Protein AF-A0A6P2DNE6-F1 (afdb_monomer)

Sequence (157 aa):
MGRHRKPIEKHVLDGTYRADRHGTKPDDSGAVALPTKPADLKGPASQCWDRVVAVLAGIVRDRDAEQLAELCRWWARIQRVGEVLDKAKPGTLEYGRLMNAASTAAATFDRLAKRFGLTPADRAQLHVEATGPAKAKVATRPKTALDKAGPPKKGKK

pLDDT: mean 83.44, std 15.27, range [43.91, 98.31]

Nearest PDB structures (foldseek):
  6vlz-assembly1_AL  TM=5.368E-01  e=2.254E+00  Homo sapiens
  6jqa-assembly1_A  TM=5.623E-01  e=3.658E+00  Onion yellows phytoplasma OY-W
  6nf8-assembly1_O  TM=4.396E-01  e=3.860E+00  Bos taurus

Secondary structure (DSSP, 8-state):
-PPPPPPHHHHHHTT---HHHH-PPP-S-S--PPPPPPTT--HHHHHHHHHHHHHTTTT--GGGHHHHHHHHHHHHHHHHHHHHHTTSPTTSHHHHHHHHHHHHHHHHHHHHHHHTT-SHHHHHHTTTT--SPPPP---PPPPPHHHHS-S------

Foldseek 3Di:
DDDDDDAQVVCVVVVNHDCVVRNDDDDLDDLADQADADPPQDDQLVVQLVVLSVVCPSPDHNVCRVLSSVLSVLRVQLVVLVVVLVVDDPPDPVNVVSVVSNVVSVVVSVVSCLVSCVDVVSCVVVVVPPPDDDDPDDPDPPDDPVNVVPDDPPDDD

Radius of gyration: 25.36 Å; Cα contacts (8 Å, |Δi|>4): 103; chains: 1; bounding box: 51×74×56 Å

Organism: NCBI:txid1210884

Structure (mmCIF, N/CA/C/O backbone):
data_AF-A0A6P2DNE6-F1
#
_entry.id   AF-A0A6P2DNE6-F1
#
loop_
_atom_site.group_PDB
_atom_site.id
_atom_site.type_symbol
_atom_site.label_atom_id
_atom_site.label_alt_id
_atom_site.label_comp_id
_atom_site.label_asym_id
_atom_site.label_entity_id
_atom_site.label_seq_id
_atom_site.pdbx_PDB_ins_code
_atom_site.Cartn_x
_atom_site.Cartn_y
_atom_site.Cartn_z
_atom_site.occupancy
_atom_site.B_iso_or_equiv
_atom_site.auth_seq_id
_atom_site.auth_comp_id
_atom_site.auth_asym_id
_atom_site.auth_atom_id
_atom_site.pdbx_PDB_model_num
ATOM 1 N N . MET A 1 1 ? 33.823 6.195 0.660 1.00 49.38 1 MET A N 1
ATOM 2 C CA . MET A 1 1 ? 32.476 6.042 0.063 1.00 49.38 1 MET A CA 1
ATOM 3 C C . MET A 1 1 ? 32.619 6.011 -1.453 1.00 49.38 1 MET A C 1
ATOM 5 O O . MET A 1 1 ? 32.947 7.032 -2.042 1.00 49.38 1 MET A O 1
ATOM 9 N N . GLY A 1 2 ? 32.499 4.834 -2.072 1.00 63.16 2 GLY A N 1
ATOM 10 C CA . GLY A 1 2 ? 32.660 4.674 -3.521 1.00 63.16 2 GLY A CA 1
ATOM 11 C C . GLY A 1 2 ? 31.465 5.240 -4.289 1.00 63.16 2 GLY A C 1
ATOM 12 O O . GLY A 1 2 ? 30.324 5.111 -3.852 1.00 63.16 2 GLY A O 1
ATOM 13 N N . ARG A 1 3 ? 31.717 5.884 -5.431 1.00 67.81 3 ARG A N 1
ATOM 14 C CA . ARG A 1 3 ? 30.658 6.393 -6.311 1.00 67.81 3 ARG A CA 1
ATOM 15 C C . ARG A 1 3 ? 29.820 5.221 -6.832 1.00 67.81 3 ARG A C 1
ATOM 17 O O . ARG A 1 3 ? 30.379 4.262 -7.360 1.00 67.81 3 ARG A O 1
ATOM 24 N N . HIS A 1 4 ? 28.497 5.322 -6.715 1.00 66.50 4 HIS A N 1
ATOM 25 C CA . HIS A 1 4 ? 27.567 4.344 -7.280 1.00 66.50 4 HIS A CA 1
ATOM 26 C C . HIS A 1 4 ? 27.849 4.149 -8.777 1.00 66.50 4 HIS A C 1
ATOM 28 O O . HIS A 1 4 ? 28.033 5.124 -9.517 1.00 66.50 4 HIS A O 1
ATOM 34 N N . ARG A 1 5 ? 27.919 2.886 -9.214 1.00 75.31 5 ARG A N 1
ATOM 35 C CA . ARG A 1 5 ? 28.105 2.538 -10.628 1.00 75.31 5 ARG A CA 1
ATOM 36 C C . ARG A 1 5 ? 26.952 3.116 -11.453 1.00 75.31 5 ARG A C 1
ATOM 38 O O . ARG A 1 5 ? 25.810 3.133 -10.999 1.00 75.31 5 ARG A O 1
ATOM 45 N N . LYS A 1 6 ? 27.253 3.605 -12.660 1.00 77.06 6 LYS A N 1
ATOM 46 C CA . LYS A 1 6 ? 26.212 4.031 -13.603 1.00 77.06 6 LYS A CA 1
ATOM 47 C C . LYS A 1 6 ? 25.412 2.791 -14.059 1.00 77.06 6 LYS A C 1
ATOM 49 O O . LYS A 1 6 ? 26.028 1.749 -14.279 1.00 77.06 6 LYS A O 1
ATOM 54 N N . PRO A 1 7 ? 24.083 2.892 -14.228 1.00 80.12 7 PRO A N 1
ATOM 55 C CA . PRO A 1 7 ? 23.272 1.806 -14.781 1.00 80.12 7 PRO A CA 1
ATOM 56 C C . PRO A 1 7 ? 23.688 1.428 -16.211 1.00 80.12 7 PRO A C 1
ATOM 58 O O . PRO A 1 7 ? 24.179 2.277 -16.961 1.00 80.12 7 PRO A O 1
ATOM 61 N N . ILE A 1 8 ? 23.442 0.174 -16.607 1.00 80.38 8 ILE A N 1
ATOM 62 C CA . ILE A 1 8 ? 23.750 -0.354 -17.950 1.00 80.38 8 ILE A CA 1
ATOM 63 C C . ILE A 1 8 ? 23.062 0.478 -19.043 1.00 80.38 8 ILE A C 1
ATOM 65 O O . ILE A 1 8 ? 23.710 0.877 -20.008 1.00 80.38 8 ILE A O 1
ATOM 69 N N . GLU A 1 9 ? 21.788 0.822 -18.855 1.00 74.88 9 GLU A N 1
ATOM 70 C CA . GLU A 1 9 ? 20.992 1.653 -19.774 1.00 74.88 9 GLU A CA 1
ATOM 71 C C . GLU A 1 9 ? 21.648 3.006 -20.061 1.00 74.88 9 GLU A C 1
ATOM 73 O O . GLU A 1 9 ? 21.688 3.464 -21.201 1.00 74.88 9 GLU A O 1
ATOM 78 N N . LYS A 1 10 ? 22.247 3.624 -19.038 1.00 79.75 10 LYS A N 1
ATOM 79 C CA . LYS A 1 10 ? 22.971 4.885 -19.200 1.00 79.75 10 LYS A CA 1
ATOM 80 C C . LYS A 1 10 ? 24.226 4.707 -20.044 1.00 79.75 10 LYS A C 1
ATOM 82 O O . LYS A 1 10 ? 24.534 5.566 -20.858 1.00 79.75 10 LYS A O 1
ATOM 87 N N . HIS A 1 11 ? 24.941 3.597 -19.883 1.00 82.62 11 HIS A N 1
ATOM 88 C CA . HIS A 1 11 ? 26.073 3.288 -20.751 1.00 82.62 11 HIS A CA 1
ATOM 89 C C . HIS A 1 11 ? 25.645 3.049 -22.202 1.00 82.62 11 HIS A C 1
ATOM 91 O O . HIS A 1 11 ? 26.383 3.438 -23.106 1.00 82.62 11 HIS A O 1
ATOM 97 N N . VAL A 1 12 ? 24.468 2.452 -22.426 1.00 79.44 12 VAL A N 1
ATOM 98 C CA . VAL A 1 12 ? 23.895 2.260 -23.769 1.00 79.44 12 VAL A CA 1
ATOM 99 C C . VAL A 1 12 ? 23.557 3.611 -24.401 1.00 79.44 12 VAL A C 1
ATOM 101 O O . VAL A 1 12 ? 24.016 3.885 -25.506 1.00 79.44 12 VAL A O 1
ATOM 104 N N . LEU A 1 13 ? 22.844 4.484 -23.681 1.00 73.25 13 LEU A N 1
ATOM 105 C CA . LEU A 1 13 ? 22.510 5.840 -24.139 1.00 73.25 13 LEU A CA 1
ATOM 106 C C . LEU A 1 13 ? 23.751 6.703 -24.401 1.00 73.25 13 LEU A C 1
ATOM 108 O O . LEU A 1 13 ? 23.813 7.407 -25.405 1.00 73.25 13 LEU A O 1
ATOM 112 N N . ASP A 1 14 ? 24.750 6.628 -23.518 1.00 82.12 14 ASP A N 1
ATOM 113 C CA . ASP A 1 14 ? 26.016 7.358 -23.648 1.00 82.12 14 ASP A CA 1
ATOM 114 C C . ASP A 1 14 ? 26.913 6.770 -24.770 1.00 82.12 14 ASP A C 1
ATOM 116 O O . ASP A 1 14 ? 28.003 7.288 -25.008 1.00 82.12 14 ASP A O 1
ATOM 120 N N . GLY A 1 15 ? 26.522 5.663 -25.424 1.00 81.94 15 GLY A N 1
ATOM 121 C CA . GLY A 1 15 ? 27.332 4.966 -26.437 1.00 81.94 15 GLY A CA 1
ATOM 122 C C . GLY A 1 15 ? 28.616 4.332 -25.884 1.00 81.94 15 GLY A C 1
ATOM 123 O O . GLY A 1 15 ? 29.509 3.950 -26.634 1.00 81.94 15 GLY A O 1
ATOM 124 N N . THR A 1 16 ? 28.729 4.226 -24.557 1.00 87.62 16 THR A N 1
ATOM 125 C CA 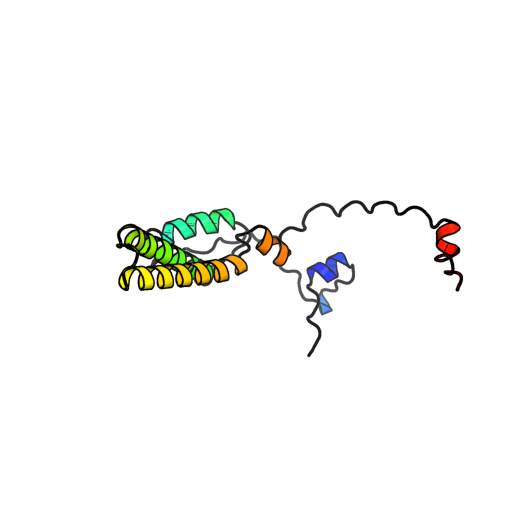. THR A 1 16 ? 29.904 3.682 -23.853 1.00 87.62 16 THR A CA 1
ATOM 126 C C . THR A 1 16 ? 29.709 2.238 -23.402 1.00 87.62 16 THR A C 1
ATOM 128 O O . THR A 1 16 ? 30.575 1.688 -22.721 1.00 87.62 16 THR A O 1
ATOM 131 N N . TYR A 1 17 ? 28.576 1.617 -23.736 1.00 85.50 17 TYR A N 1
ATOM 132 C CA . TYR A 1 17 ? 28.271 0.248 -23.346 1.00 85.50 17 TYR A CA 1
ATOM 133 C C . TYR A 1 17 ? 29.252 -0.748 -23.959 1.00 85.50 17 TYR A C 1
ATOM 135 O O . TYR A 1 17 ? 29.494 -0.751 -25.163 1.00 85.50 17 TYR A O 1
ATOM 143 N N . ARG A 1 18 ? 29.799 -1.615 -23.105 1.00 83.25 18 ARG A N 1
ATOM 144 C CA . ARG A 1 18 ? 30.612 -2.759 -23.503 1.00 83.25 18 ARG A CA 1
ATOM 145 C C . ARG A 1 18 ? 30.186 -3.961 -22.666 1.00 83.25 18 ARG A C 1
ATOM 147 O O . ARG A 1 18 ? 30.224 -3.884 -21.438 1.00 83.25 18 ARG A O 1
ATOM 154 N N . ALA A 1 19 ? 29.737 -5.030 -23.321 1.00 79.94 19 ALA A N 1
ATOM 155 C CA . ALA A 1 19 ? 29.130 -6.187 -22.657 1.00 79.94 19 ALA A CA 1
ATOM 156 C C . ALA A 1 19 ? 30.103 -6.911 -21.705 1.00 79.94 19 ALA A C 1
ATOM 158 O O . ALA A 1 19 ? 29.703 -7.356 -20.634 1.00 79.94 19 ALA A O 1
ATOM 159 N N . ASP A 1 20 ? 31.392 -6.943 -22.045 1.00 78.44 20 ASP A N 1
ATOM 160 C CA . ASP A 1 20 ? 32.479 -7.490 -21.221 1.00 78.44 20 ASP A CA 1
ATOM 161 C C . ASP A 1 20 ? 32.689 -6.716 -19.908 1.00 78.44 20 ASP A C 1
ATOM 163 O O . ASP A 1 20 ? 33.051 -7.300 -18.890 1.00 78.44 20 ASP A O 1
ATOM 167 N N . ARG A 1 21 ? 32.449 -5.396 -19.907 1.00 80.31 21 ARG A N 1
ATOM 168 C CA . ARG A 1 21 ? 32.669 -4.527 -18.736 1.00 80.31 21 ARG A CA 1
ATOM 169 C C . ARG A 1 21 ? 31.414 -4.270 -17.922 1.00 80.31 21 ARG A C 1
ATOM 171 O O . ARG A 1 21 ? 31.506 -4.010 -16.723 1.00 80.31 21 ARG A O 1
ATOM 178 N N . HIS A 1 22 ? 30.261 -4.243 -18.580 1.00 81.56 22 HIS A N 1
ATOM 179 C CA . HIS A 1 22 ? 29.000 -3.805 -17.983 1.00 81.56 22 HIS A CA 1
ATOM 180 C C . HIS A 1 22 ? 28.010 -4.958 -17.766 1.00 81.56 22 HIS A C 1
ATOM 182 O O . HIS A 1 22 ? 26.985 -4.739 -17.128 1.00 81.56 22 HIS A O 1
ATOM 188 N N . GLY A 1 23 ? 28.340 -6.173 -18.219 1.00 75.75 23 GLY A N 1
ATOM 189 C CA . GLY A 1 23 ? 27.470 -7.344 -18.150 1.00 75.75 23 GLY A CA 1
ATOM 190 C C . GLY A 1 23 ? 26.435 -7.370 -19.274 1.00 75.75 23 GLY A C 1
ATOM 191 O O . GLY A 1 23 ? 26.327 -6.435 -20.067 1.00 75.75 23 GLY A O 1
ATOM 192 N N . THR A 1 24 ? 25.675 -8.461 -19.346 1.00 68.62 24 THR A N 1
ATOM 193 C CA . THR A 1 24 ? 24.595 -8.639 -20.322 1.00 68.62 24 THR A CA 1
ATOM 194 C C . THR A 1 24 ? 23.462 -7.655 -20.035 1.00 68.62 24 THR A C 1
ATOM 196 O O . THR A 1 24 ? 23.063 -7.485 -18.880 1.00 68.62 24 THR A O 1
ATOM 199 N N . LYS A 1 25 ? 22.924 -7.013 -21.081 1.00 63.03 25 LYS A N 1
ATOM 200 C CA . LYS A 1 25 ? 21.708 -6.201 -20.962 1.00 63.03 25 LYS A CA 1
ATOM 201 C C . LYS A 1 25 ? 20.606 -7.086 -20.352 1.00 63.03 25 LYS A C 1
ATOM 203 O O . LYS A 1 25 ? 20.458 -8.218 -20.816 1.00 63.03 25 LYS A O 1
ATOM 208 N N . PRO A 1 26 ? 19.870 -6.626 -19.323 1.00 59.25 26 PRO A N 1
ATOM 209 C CA . PRO A 1 26 ? 18.681 -7.335 -18.877 1.00 59.25 26 PRO A CA 1
ATOM 210 C C . PRO A 1 26 ? 17.790 -7.556 -20.097 1.00 59.25 26 PRO A C 1
ATOM 212 O O . PRO A 1 26 ? 17.530 -6.613 -20.842 1.00 59.25 26 PRO A O 1
ATOM 215 N N . ASP A 1 27 ? 17.430 -8.809 -20.347 1.00 51.53 27 ASP A N 1
ATOM 216 C CA . ASP A 1 27 ? 16.636 -9.184 -21.507 1.00 51.53 27 ASP A CA 1
ATOM 217 C C . ASP A 1 27 ? 15.281 -8.459 -21.440 1.00 51.53 27 ASP A C 1
ATOM 219 O O . ASP A 1 27 ? 14.503 -8.669 -20.507 1.00 51.53 27 ASP A O 1
ATOM 223 N N . ASP A 1 28 ? 15.045 -7.554 -22.391 1.00 53.69 28 ASP A N 1
ATOM 224 C CA . ASP A 1 28 ? 13.807 -6.770 -22.519 1.00 53.69 28 ASP A CA 1
ATOM 225 C C . ASP A 1 28 ? 12.690 -7.583 -23.209 1.00 53.69 28 ASP A C 1
ATOM 227 O O . ASP A 1 28 ? 11.601 -7.058 -23.425 1.00 53.69 28 ASP A O 1
ATOM 231 N N . SER A 1 29 ? 12.942 -8.840 -23.605 1.00 47.28 29 SER A N 1
ATOM 232 C CA . SER A 1 29 ? 12.122 -9.513 -24.627 1.00 47.28 29 SER A CA 1
ATOM 233 C C . SER A 1 29 ? 11.475 -10.850 -24.246 1.00 47.28 29 SER A C 1
ATOM 235 O O . SER A 1 29 ? 10.731 -11.415 -25.046 1.00 47.28 29 SER A O 1
ATOM 237 N N . GLY A 1 30 ? 11.662 -11.350 -23.024 1.00 53.72 30 GLY A N 1
ATOM 238 C CA . GLY A 1 30 ? 10.925 -12.528 -22.558 1.00 53.72 30 GLY A CA 1
ATOM 239 C C . GLY A 1 30 ? 9.514 -12.152 -22.113 1.00 53.72 30 GLY A C 1
ATOM 240 O O . GLY A 1 30 ? 9.368 -11.223 -21.324 1.00 53.72 30 GLY A O 1
ATOM 241 N N . ALA A 1 31 ? 8.484 -12.875 -22.567 1.00 58.31 31 ALA A N 1
ATOM 242 C CA . ALA A 1 31 ? 7.142 -12.789 -21.989 1.00 58.31 31 ALA A CA 1
ATOM 243 C C . ALA A 1 31 ? 7.250 -12.970 -20.465 1.00 58.31 31 ALA A C 1
ATOM 245 O O . ALA A 1 31 ? 7.507 -14.066 -19.967 1.00 58.31 31 ALA A O 1
ATOM 246 N N . VAL A 1 32 ? 7.156 -11.862 -19.731 1.00 69.62 32 VAL A N 1
ATOM 247 C CA . VAL A 1 32 ? 7.374 -11.852 -18.289 1.00 69.62 32 VAL A CA 1
ATOM 248 C C . VAL A 1 32 ? 6.182 -12.541 -17.647 1.00 69.62 32 VAL A C 1
ATOM 250 O O . VAL A 1 32 ? 5.064 -12.030 -17.699 1.00 69.62 32 VAL A O 1
ATOM 253 N N . ALA A 1 33 ? 6.418 -13.712 -17.055 1.00 82.56 33 ALA A N 1
ATOM 254 C CA . ALA A 1 33 ? 5.401 -14.394 -16.272 1.00 82.56 33 ALA A CA 1
ATOM 255 C C . ALA A 1 33 ? 4.942 -13.473 -15.131 1.00 82.56 33 ALA A C 1
ATOM 257 O O . ALA A 1 33 ? 5.759 -12.988 -14.339 1.00 82.56 33 ALA A O 1
ATOM 258 N N . LEU A 1 34 ? 3.633 -13.221 -15.079 1.00 89.75 34 LEU A N 1
ATOM 259 C CA . LEU A 1 34 ? 3.020 -12.483 -13.982 1.00 89.75 34 LEU A CA 1
ATOM 260 C C . LEU A 1 34 ? 3.238 -13.241 -12.665 1.00 89.75 34 LEU A C 1
ATOM 262 O O . LEU A 1 34 ? 3.262 -14.473 -12.673 1.00 89.75 34 LEU A O 1
ATOM 266 N N . PRO A 1 35 ? 3.381 -12.525 -11.537 1.00 94.06 35 PRO A N 1
ATOM 267 C CA . PRO A 1 35 ? 3.578 -13.161 -10.246 1.00 94.06 35 PRO A CA 1
ATOM 268 C C . PRO A 1 35 ? 2.398 -14.053 -9.868 1.00 94.06 35 PRO A C 1
ATOM 270 O O . PRO A 1 35 ? 1.231 -13.672 -10.017 1.00 94.06 35 PRO A O 1
ATOM 273 N N . THR A 1 36 ? 2.712 -15.225 -9.320 1.00 95.88 36 THR A N 1
ATOM 274 C CA . THR A 1 36 ? 1.699 -16.154 -8.817 1.00 95.88 36 THR A CA 1
ATOM 275 C C . THR A 1 36 ? 1.103 -15.613 -7.525 1.00 95.88 36 THR A C 1
ATOM 277 O O . THR A 1 36 ? 1.825 -15.267 -6.593 1.00 95.88 36 THR A O 1
ATOM 280 N N . LYS A 1 37 ? -0.228 -15.544 -7.450 1.00 97.44 37 LYS A N 1
ATOM 281 C CA . LYS A 1 37 ? -0.937 -15.088 -6.251 1.00 97.44 37 LYS A CA 1
ATOM 282 C C . LYS A 1 37 ? -0.818 -16.119 -5.122 1.00 97.44 37 LYS A C 1
ATOM 284 O O . LYS A 1 37 ? -1.253 -17.255 -5.318 1.00 97.44 37 LYS A O 1
ATOM 289 N N . PRO A 1 38 ? -0.322 -15.741 -3.932 1.00 96.94 38 PRO A N 1
ATOM 290 C CA . PRO A 1 38 ? -0.322 -16.646 -2.788 1.00 96.94 38 PRO A CA 1
ATOM 291 C C . PRO A 1 38 ? -1.734 -17.092 -2.377 1.00 96.94 38 PRO A C 1
ATOM 293 O O . PRO A 1 38 ? -2.677 -16.299 -2.350 1.00 96.94 38 PRO A O 1
ATOM 296 N N . ALA A 1 39 ? -1.881 -18.370 -2.022 1.00 96.44 39 ALA A N 1
ATOM 297 C CA . ALA A 1 39 ? -3.176 -18.982 -1.699 1.00 96.44 39 ALA A CA 1
ATOM 298 C C . ALA A 1 39 ? -3.802 -18.475 -0.380 1.00 96.44 39 ALA A C 1
ATOM 300 O O . ALA A 1 39 ? -5.007 -18.617 -0.153 1.00 96.44 39 ALA A O 1
ATOM 301 N N . ASP A 1 40 ? -2.996 -17.888 0.506 1.00 95.75 40 ASP A N 1
ATOM 302 C CA . ASP A 1 40 ? -3.428 -17.308 1.779 1.00 95.75 40 ASP A CA 1
ATOM 303 C C . ASP A 1 40 ? -4.043 -15.904 1.621 1.00 95.75 40 ASP A C 1
ATOM 305 O O . ASP A 1 40 ? -4.752 -15.437 2.518 1.00 95.75 40 ASP A O 1
ATOM 309 N N . LEU A 1 41 ? -3.836 -15.235 0.479 1.00 96.25 41 LEU A N 1
ATOM 310 C CA . LEU A 1 41 ? -4.446 -13.939 0.187 1.00 96.25 41 LEU A CA 1
ATOM 311 C C . LEU A 1 41 ? -5.947 -14.075 -0.075 1.00 96.25 41 LEU A C 1
ATOM 313 O O . LEU A 1 41 ? -6.396 -14.567 -1.109 1.00 96.25 41 LEU A O 1
ATOM 317 N N . LYS A 1 42 ? -6.743 -13.547 0.857 1.00 95.69 42 LYS A N 1
ATOM 318 C CA . LYS A 1 42 ? -8.211 -13.574 0.813 1.00 95.69 42 LYS A CA 1
ATOM 319 C C . LYS A 1 42 ? -8.810 -12.181 1.018 1.00 95.69 42 LYS A C 1
ATOM 321 O O . LYS A 1 42 ? -8.128 -11.244 1.438 1.00 95.69 42 LYS A O 1
ATOM 326 N N . GLY A 1 43 ? -10.099 -12.045 0.703 1.00 96.69 43 GLY A N 1
ATOM 327 C CA . GLY A 1 43 ? -10.878 -10.832 0.968 1.00 96.69 43 GLY A CA 1
ATOM 328 C C . GLY A 1 43 ? -10.274 -9.565 0.337 1.00 96.69 43 GLY A C 1
ATOM 329 O O . GLY A 1 43 ? -9.856 -9.609 -0.823 1.00 96.69 43 GLY A O 1
ATOM 330 N N . PRO A 1 44 ? -10.180 -8.442 1.076 1.00 97.12 44 PRO A N 1
ATOM 331 C CA . PRO A 1 44 ? -9.660 -7.182 0.539 1.00 97.12 44 PRO A CA 1
ATOM 332 C C . PRO A 1 44 ? -8.216 -7.259 0.025 1.00 97.12 44 PRO A C 1
ATOM 334 O O . PRO A 1 44 ? -7.865 -6.557 -0.921 1.00 97.12 44 PRO A O 1
ATOM 337 N N . ALA A 1 45 ? -7.377 -8.119 0.613 1.00 97.75 4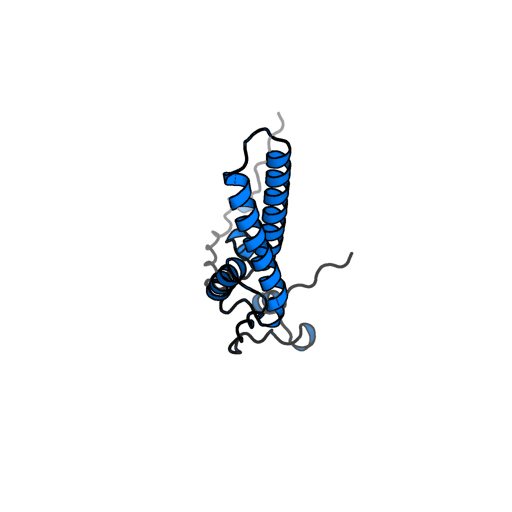5 ALA A N 1
ATOM 338 C CA . ALA A 1 45 ? -5.993 -8.288 0.168 1.00 97.75 45 ALA A CA 1
ATOM 339 C C . ALA A 1 45 ? -5.953 -8.953 -1.216 1.00 97.75 45 ALA A C 1
ATOM 341 O O . ALA A 1 45 ? -5.221 -8.523 -2.102 1.00 97.75 45 ALA A O 1
ATOM 342 N N . SER A 1 46 ? -6.801 -9.964 -1.418 1.00 98.12 46 SER A N 1
ATOM 343 C CA . SER A 1 46 ? -6.956 -10.660 -2.696 1.00 98.12 46 SER A CA 1
ATOM 344 C C . SER A 1 46 ? -7.399 -9.706 -3.811 1.00 98.12 46 SER A C 1
ATOM 346 O O . SER A 1 46 ? -6.805 -9.705 -4.883 1.00 98.12 46 SER A O 1
ATOM 348 N N . GLN A 1 47 ? -8.373 -8.836 -3.538 1.00 97.88 47 GLN A N 1
ATOM 349 C CA . GLN A 1 47 ? -8.837 -7.835 -4.507 1.00 97.88 47 GLN A CA 1
ATOM 350 C C . GLN A 1 47 ? -7.767 -6.778 -4.817 1.00 97.88 47 GLN A C 1
ATOM 352 O O . GLN A 1 47 ? -7.660 -6.317 -5.952 1.00 97.88 47 GLN A O 1
ATOM 357 N N . CYS A 1 48 ? -6.978 -6.381 -3.813 1.00 97.62 48 CYS A N 1
ATOM 358 C CA . CYS A 1 48 ? -5.855 -5.464 -3.998 1.00 97.62 48 CYS A CA 1
ATOM 359 C C . CYS A 1 48 ? -4.806 -6.063 -4.937 1.00 97.62 48 CYS A C 1
ATOM 361 O O . CYS A 1 48 ? -4.383 -5.386 -5.870 1.00 97.62 48 CYS A O 1
ATOM 363 N N . TRP A 1 49 ? -4.467 -7.340 -4.743 1.00 97.88 49 TRP A N 1
ATOM 364 C CA . TRP A 1 49 ? -3.531 -8.059 -5.604 1.00 97.88 49 TRP A CA 1
ATOM 365 C C . TRP A 1 49 ? -3.963 -8.016 -7.066 1.00 97.88 49 TRP A C 1
ATOM 367 O O . TRP A 1 49 ? -3.186 -7.592 -7.916 1.00 97.88 49 TRP A O 1
ATOM 377 N N . ASP A 1 50 ? -5.214 -8.386 -7.348 1.00 97.00 50 ASP A N 1
ATOM 378 C CA . ASP A 1 50 ? -5.714 -8.461 -8.725 1.00 97.00 50 ASP A CA 1
ATOM 379 C C . ASP A 1 50 ? -5.644 -7.094 -9.418 1.00 97.00 50 ASP A C 1
ATOM 381 O O . ASP A 1 50 ? -5.217 -6.994 -10.567 1.00 97.00 50 ASP A O 1
ATOM 385 N N . ARG A 1 51 ? -5.982 -6.019 -8.695 1.00 95.94 51 ARG A N 1
ATOM 386 C CA . ARG A 1 51 ? -5.893 -4.645 -9.210 1.00 95.94 51 ARG A CA 1
ATOM 387 C C . ARG A 1 51 ? -4.448 -4.207 -9.437 1.00 95.94 51 ARG A C 1
ATOM 389 O O . ARG A 1 51 ? -4.138 -3.660 -10.490 1.00 95.94 51 ARG A O 1
ATOM 396 N N . VAL A 1 52 ? -3.570 -4.421 -8.457 1.00 94.88 52 VAL A N 1
ATOM 397 C CA . VAL A 1 52 ? -2.176 -3.958 -8.515 1.00 94.88 52 VAL A CA 1
ATOM 398 C C . VAL A 1 52 ? -1.395 -4.710 -9.588 1.00 94.88 52 VAL A C 1
ATOM 400 O O . VAL A 1 52 ? -0.693 -4.077 -10.370 1.00 94.88 52 VAL A O 1
ATOM 403 N N . VAL A 1 53 ? -1.546 -6.033 -9.676 1.00 94.31 53 VAL A N 1
ATOM 404 C CA . VAL A 1 53 ? -0.870 -6.841 -10.702 1.00 94.31 53 VAL A CA 1
ATOM 405 C C . VAL A 1 53 ? -1.376 -6.494 -12.099 1.00 94.31 53 VAL A C 1
ATOM 407 O O . VAL A 1 53 ? -0.565 -6.411 -13.015 1.00 94.31 53 VAL A O 1
ATOM 410 N N . ALA A 1 54 ? -2.674 -6.215 -12.270 1.00 92.06 54 ALA A N 1
ATOM 411 C CA . ALA A 1 54 ? -3.203 -5.755 -13.554 1.00 92.06 54 ALA A CA 1
ATOM 412 C C . ALA A 1 54 ? -2.605 -4.402 -13.981 1.00 92.06 54 ALA A C 1
ATOM 414 O O . ALA A 1 54 ? -2.232 -4.235 -15.139 1.00 92.06 54 ALA A O 1
ATOM 415 N N . VAL A 1 55 ? -2.473 -3.447 -13.053 1.00 90.38 55 VAL A N 1
ATOM 416 C CA . VAL A 1 55 ? -1.876 -2.125 -13.331 1.00 90.38 55 VAL A CA 1
ATOM 417 C C . VAL A 1 55 ? -0.375 -2.221 -13.609 1.00 90.38 55 VAL A C 1
ATOM 419 O O . VAL A 1 55 ? 0.145 -1.483 -14.440 1.00 90.38 55 VAL A O 1
ATOM 422 N N . LEU A 1 56 ? 0.325 -3.120 -12.919 1.00 89.50 56 LEU A N 1
ATOM 423 C CA . LEU A 1 56 ? 1.770 -3.310 -13.046 1.00 89.50 56 LEU A CA 1
ATOM 424 C C . LEU A 1 56 ? 2.149 -4.430 -14.024 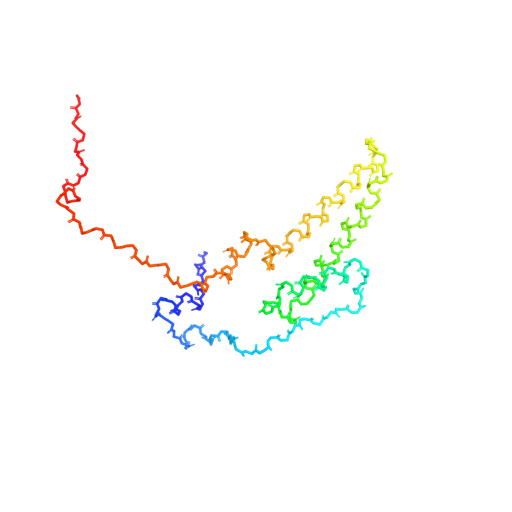1.00 89.50 56 LEU A C 1
ATOM 426 O O . LEU A 1 56 ? 3.288 -4.909 -14.001 1.00 89.50 56 LEU A O 1
ATOM 430 N N . ALA A 1 57 ? 1.216 -4.860 -14.875 1.00 86.62 57 ALA A N 1
ATOM 431 C CA . ALA A 1 57 ? 1.463 -5.900 -15.859 1.00 86.62 57 ALA A CA 1
ATOM 432 C C . ALA A 1 57 ? 2.660 -5.518 -16.749 1.00 86.62 57 ALA A C 1
ATOM 434 O O . ALA A 1 57 ? 2.733 -4.415 -17.286 1.00 86.62 57 ALA A O 1
ATOM 435 N N . GLY A 1 58 ? 3.631 -6.427 -16.864 1.00 82.69 58 GLY A N 1
ATOM 436 C CA . GLY A 1 58 ? 4.881 -6.198 -17.600 1.00 82.69 58 GLY A CA 1
ATOM 437 C C . GLY A 1 58 ? 6.002 -5.520 -16.799 1.00 82.69 58 GLY A C 1
ATOM 438 O O . GLY A 1 58 ? 7.144 -5.531 -17.250 1.00 82.69 58 GLY A O 1
ATOM 439 N N . ILE A 1 59 ? 5.720 -4.989 -15.604 1.00 84.75 59 ILE A N 1
ATOM 440 C CA . ILE A 1 59 ? 6.737 -4.426 -14.698 1.00 84.75 59 ILE A CA 1
ATOM 441 C C . ILE A 1 59 ? 7.132 -5.456 -13.637 1.00 84.75 59 ILE A C 1
ATOM 443 O O . ILE A 1 59 ? 8.319 -5.712 -13.420 1.00 84.75 59 ILE A O 1
ATOM 447 N N . VAL A 1 60 ? 6.138 -6.045 -12.970 1.00 89.56 60 VAL A N 1
ATOM 448 C CA . VAL A 1 60 ? 6.361 -6.990 -11.867 1.00 89.56 60 VAL A CA 1
ATOM 449 C C . VAL A 1 60 ? 6.613 -8.406 -12.372 1.00 89.56 60 VAL A C 1
ATOM 451 O O . VAL A 1 60 ? 6.073 -8.825 -13.395 1.00 89.56 60 VAL A O 1
ATOM 454 N N . ARG A 1 61 ? 7.436 -9.151 -11.632 1.00 89.44 61 ARG A N 1
ATOM 455 C CA . ARG A 1 61 ? 7.808 -10.542 -11.927 1.00 89.44 61 ARG A CA 1
ATOM 456 C C . ARG A 1 61 ? 7.502 -11.430 -10.728 1.00 89.44 61 ARG A C 1
ATOM 458 O O . ARG A 1 61 ? 7.288 -10.939 -9.624 1.00 89.44 61 ARG A O 1
ATOM 465 N N . ASP A 1 62 ? 7.580 -12.744 -10.911 1.00 90.31 62 ASP A N 1
ATOM 466 C CA . ASP A 1 62 ? 7.329 -13.710 -9.832 1.00 90.31 62 ASP A CA 1
ATOM 467 C C . ASP A 1 62 ? 8.222 -13.511 -8.591 1.00 90.31 62 ASP A C 1
ATOM 469 O O . ASP A 1 62 ? 7.751 -13.607 -7.463 1.00 90.31 62 ASP A O 1
ATOM 473 N N . ARG A 1 63 ? 9.475 -13.064 -8.766 1.00 89.25 63 ARG A N 1
ATOM 474 C CA . ARG A 1 63 ? 10.363 -12.705 -7.637 1.00 89.25 63 ARG A CA 1
ATOM 475 C C . ARG A 1 63 ? 9.815 -11.591 -6.733 1.00 89.25 63 ARG A C 1
ATOM 477 O O . ARG A 1 63 ? 10.267 -11.447 -5.601 1.00 89.25 63 ARG A O 1
ATOM 484 N N . ASP A 1 64 ? 8.898 -10.775 -7.247 1.00 93.06 64 ASP A N 1
ATOM 485 C CA . ASP A 1 64 ? 8.302 -9.649 -6.533 1.00 93.06 64 ASP A CA 1
ATOM 486 C C . ASP A 1 64 ? 7.026 -10.066 -5.770 1.00 93.06 64 ASP A C 1
ATOM 488 O O . ASP A 1 64 ? 6.470 -9.263 -5.014 1.00 93.06 64 ASP A O 1
ATOM 492 N N . ALA A 1 65 ? 6.570 -11.318 -5.937 1.00 94.62 65 ALA A N 1
ATOM 493 C CA . ALA A 1 65 ? 5.294 -11.821 -5.433 1.00 94.62 65 ALA A CA 1
ATOM 494 C C . ALA A 1 65 ? 5.131 -11.637 -3.919 1.00 94.62 65 ALA A C 1
ATOM 496 O O . ALA A 1 65 ? 4.143 -11.060 -3.476 1.00 94.62 65 ALA A O 1
ATOM 497 N N . GLU A 1 66 ? 6.114 -12.037 -3.112 1.00 96.19 66 GLU A N 1
ATOM 498 C CA . GLU A 1 66 ? 6.030 -11.912 -1.647 1.00 96.19 66 GLU A CA 1
ATOM 499 C C . GLU A 1 66 ? 5.926 -10.453 -1.185 1.00 96.19 66 GLU A C 1
ATOM 501 O O . GLU A 1 66 ? 5.182 -10.109 -0.261 1.00 96.19 66 GLU A O 1
ATOM 506 N N . GLN A 1 67 ? 6.638 -9.553 -1.863 1.00 96.50 67 GLN A N 1
ATOM 507 C CA . GLN A 1 67 ? 6.630 -8.141 -1.507 1.00 96.50 67 GLN A CA 1
ATOM 508 C C . GLN A 1 67 ? 5.311 -7.463 -1.916 1.00 96.50 67 GLN A C 1
ATOM 510 O O . GLN A 1 67 ? 4.810 -6.622 -1.160 1.00 96.50 67 GLN A O 1
ATOM 515 N N . LEU A 1 68 ? 4.732 -7.854 -3.059 1.00 96.94 68 LEU A N 1
ATOM 516 C CA . LEU A 1 68 ? 3.381 -7.465 -3.483 1.00 96.94 68 LEU A CA 1
ATOM 517 C C . LEU A 1 68 ? 2.311 -8.029 -2.545 1.00 96.94 68 LEU A C 1
ATOM 519 O O . LEU A 1 68 ? 1.344 -7.340 -2.217 1.00 96.94 68 LEU A O 1
ATOM 523 N N . ALA A 1 69 ? 2.495 -9.257 -2.065 1.00 97.94 69 ALA A N 1
ATOM 524 C CA . ALA A 1 69 ? 1.570 -9.903 -1.148 1.00 97.94 69 ALA A CA 1
ATOM 525 C C . ALA A 1 69 ? 1.503 -9.126 0.163 1.00 97.94 69 ALA A C 1
ATOM 527 O O . ALA A 1 69 ? 0.414 -8.808 0.645 1.00 97.94 69 ALA A O 1
ATOM 528 N N . GLU A 1 70 ? 2.660 -8.736 0.701 1.00 98.19 70 GLU A N 1
ATOM 529 C CA . GLU A 1 70 ? 2.712 -7.948 1.927 1.00 98.19 70 GLU A CA 1
ATOM 530 C C . GLU A 1 70 ? 2.066 -6.568 1.757 1.00 98.19 70 GLU A C 1
ATOM 532 O O . GLU A 1 70 ? 1.294 -6.149 2.621 1.00 98.19 70 GLU A O 1
ATOM 537 N N . LEU A 1 71 ? 2.291 -5.892 0.622 1.00 98.12 71 LEU A N 1
ATOM 538 C CA . LEU A 1 71 ? 1.587 -4.650 0.281 1.00 98.12 71 LEU A CA 1
ATOM 539 C C . LEU A 1 71 ? 0.060 -4.842 0.351 1.00 98.12 71 LEU A C 1
ATOM 541 O O . LEU A 1 71 ? -0.643 -4.073 1.011 1.00 98.12 71 LEU A O 1
ATOM 545 N N . CYS A 1 72 ? -0.451 -5.912 -0.259 1.00 98.31 72 CYS A N 1
ATOM 546 C CA . CYS A 1 72 ? -1.877 -6.235 -0.275 1.00 98.31 72 CYS A CA 1
ATOM 547 C C . CYS A 1 72 ? -2.425 -6.600 1.119 1.00 98.31 72 CYS A C 1
ATOM 549 O O . CYS A 1 72 ? -3.559 -6.253 1.461 1.00 98.31 72 CYS A O 1
ATOM 551 N N . ARG A 1 73 ? -1.629 -7.261 1.969 1.00 98.25 73 ARG A N 1
ATOM 552 C CA . ARG A 1 73 ? -1.999 -7.534 3.370 1.00 98.25 73 ARG A CA 1
ATOM 553 C C . ARG A 1 73 ? -2.115 -6.240 4.178 1.00 98.25 73 ARG A C 1
ATOM 555 O O . ARG A 1 73 ? -3.041 -6.111 4.982 1.00 98.25 73 ARG A O 1
ATOM 562 N N . TRP A 1 74 ? -1.230 -5.266 3.956 1.00 98.12 74 TRP A N 1
ATOM 563 C CA . TRP A 1 74 ? -1.339 -3.940 4.577 1.00 98.12 74 TRP A CA 1
ATOM 564 C C . TRP A 1 74 ? -2.565 -3.170 4.103 1.00 98.12 74 TRP A C 1
ATOM 566 O O . TRP A 1 74 ? -3.255 -2.594 4.942 1.00 98.12 74 TRP A O 1
ATOM 576 N N . TRP A 1 75 ? -2.918 -3.256 2.820 1.00 97.88 75 TRP A N 1
ATOM 577 C CA . TRP A 1 75 ? -4.186 -2.717 2.326 1.00 97.88 75 TRP A CA 1
ATOM 578 C C . TRP A 1 75 ? -5.390 -3.279 3.095 1.00 97.88 75 TRP A C 1
ATOM 5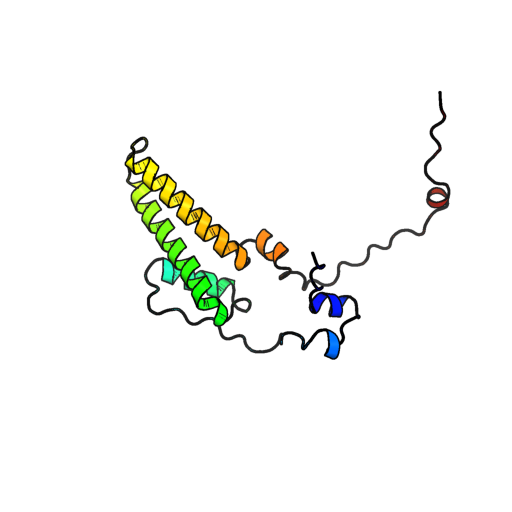80 O O . TRP A 1 75 ? -6.218 -2.532 3.610 1.00 97.88 75 TRP A O 1
ATOM 590 N N . ALA A 1 76 ? -5.454 -4.600 3.280 1.00 97.88 76 ALA A N 1
ATOM 591 C CA . ALA A 1 76 ? -6.533 -5.213 4.055 1.00 97.88 76 ALA A CA 1
ATOM 592 C C . ALA A 1 76 ? -6.527 -4.828 5.544 1.00 97.88 76 ALA A C 1
ATOM 594 O O . ALA A 1 76 ? -7.577 -4.846 6.187 1.00 97.88 76 ALA A O 1
ATOM 595 N N . ARG A 1 77 ? -5.367 -4.502 6.130 1.00 97.75 77 ARG A N 1
ATOM 596 C CA . ARG A 1 77 ? -5.295 -3.950 7.495 1.00 97.75 77 ARG A CA 1
ATOM 597 C C . ARG A 1 77 ? -5.887 -2.541 7.545 1.00 97.75 77 ARG A C 1
ATOM 599 O O . ARG A 1 77 ? -6.670 -2.285 8.450 1.00 97.75 77 ARG A O 1
ATOM 606 N N . ILE A 1 78 ? -5.578 -1.683 6.570 1.00 97.62 78 ILE A N 1
ATOM 607 C CA . ILE A 1 78 ? -6.147 -0.328 6.469 1.00 97.62 78 ILE A CA 1
ATOM 608 C C . ILE A 1 78 ? -7.672 -0.397 6.398 1.00 97.62 78 ILE A C 1
ATOM 610 O O . ILE A 1 78 ? -8.331 0.232 7.217 1.00 97.62 78 ILE A O 1
ATOM 614 N N . GLN A 1 79 ? -8.221 -1.223 5.500 1.00 97.50 79 GLN A N 1
ATOM 615 C CA . GLN A 1 79 ? -9.674 -1.371 5.353 1.00 97.50 79 GLN A CA 1
ATOM 616 C C . GLN A 1 79 ? -10.336 -1.821 6.663 1.00 97.50 79 GLN A C 1
ATOM 618 O O . GLN A 1 79 ? -11.281 -1.191 7.123 1.00 97.50 79 GLN A O 1
ATOM 623 N N . ARG A 1 80 ? -9.791 -2.858 7.319 1.00 96.75 80 ARG A N 1
ATOM 624 C CA . ARG A 1 80 ? -10.336 -3.363 8.591 1.00 96.75 80 ARG A CA 1
ATOM 625 C C . ARG A 1 80 ? -10.283 -2.331 9.714 1.00 96.75 80 ARG A C 1
ATOM 627 O O . ARG A 1 80 ? -11.236 -2.218 10.473 1.00 96.75 80 ARG A O 1
ATOM 634 N N . VAL A 1 81 ? -9.170 -1.608 9.852 1.00 97.25 81 VAL A N 1
ATOM 635 C CA . VAL A 1 81 ? -9.055 -0.574 10.890 1.00 97.25 81 VAL A CA 1
ATOM 636 C C . VAL A 1 81 ? -9.985 0.597 10.577 1.00 97.25 81 VAL A C 1
ATOM 638 O O . VAL A 1 81 ? -10.627 1.087 11.496 1.00 97.25 81 VAL A O 1
ATOM 641 N N . GLY A 1 82 ? -10.108 0.995 9.307 1.00 96.62 82 GLY A N 1
ATOM 642 C CA . GLY A 1 82 ? -11.039 2.034 8.861 1.00 96.62 82 GLY A CA 1
ATOM 643 C C . GLY A 1 82 ? -12.487 1.703 9.214 1.00 96.62 82 GLY A C 1
ATOM 644 O O . GLY A 1 82 ? -13.143 2.489 9.881 1.00 96.62 82 GLY A O 1
ATOM 645 N N . GLU A 1 83 ? -12.947 0.489 8.901 1.00 97.06 83 GLU A N 1
ATOM 646 C CA . GLU A 1 83 ? -14.312 0.046 9.222 1.00 97.06 83 GLU A CA 1
ATOM 647 C C . GLU A 1 83 ? -14.643 0.089 10.724 1.00 97.06 83 GLU A C 1
ATOM 649 O O . GLU A 1 83 ? -15.793 0.325 11.103 1.00 97.06 83 GLU A O 1
ATOM 654 N N . VAL A 1 84 ? -13.660 -0.187 11.588 1.00 97.31 84 VAL A N 1
ATOM 655 C CA . VAL A 1 84 ? -13.826 -0.113 13.050 1.00 97.31 84 VAL A CA 1
ATOM 656 C C . VAL A 1 84 ? -13.750 1.336 13.526 1.00 97.31 84 VAL A C 1
ATOM 658 O O . VAL A 1 84 ? -14.546 1.749 14.366 1.00 97.31 84 VAL A O 1
ATOM 661 N N . LEU A 1 85 ? -12.822 2.116 12.972 1.00 96.62 85 LEU A N 1
ATOM 662 C CA . LEU A 1 85 ? -12.628 3.526 13.285 1.00 96.62 85 LEU A CA 1
ATOM 663 C C . LEU A 1 85 ? -13.867 4.365 12.942 1.00 96.62 85 LEU A C 1
ATOM 665 O O . LEU A 1 85 ? -14.274 5.180 13.764 1.00 96.62 85 LEU A O 1
ATOM 669 N N . ASP A 1 86 ? -14.506 4.112 11.798 1.00 96.25 86 ASP A N 1
ATOM 670 C CA . ASP A 1 86 ? -15.722 4.810 11.355 1.00 96.25 86 ASP A CA 1
ATOM 671 C C . ASP A 1 86 ? -16.903 4.615 12.321 1.00 96.25 86 ASP A C 1
ATOM 673 O O . ASP A 1 86 ? -17.810 5.444 12.395 1.00 96.25 86 ASP A O 1
ATOM 677 N N . LYS A 1 87 ? -16.894 3.516 13.083 1.00 96.56 87 LYS A N 1
ATOM 678 C CA . LYS A 1 87 ? -17.913 3.190 14.093 1.00 96.56 87 LYS A CA 1
ATOM 679 C C . LYS A 1 87 ? -17.515 3.639 15.500 1.00 96.56 87 LYS A C 1
ATOM 681 O O . LYS A 1 87 ? -18.348 3.608 16.406 1.00 96.56 87 LYS A O 1
ATOM 686 N N . ALA A 1 88 ? -16.256 4.016 15.713 1.00 96.31 88 ALA A N 1
ATOM 687 C CA . ALA A 1 88 ? -15.738 4.380 17.022 1.00 96.31 88 ALA A CA 1
ATOM 688 C C . ALA A 1 88 ? -16.124 5.818 17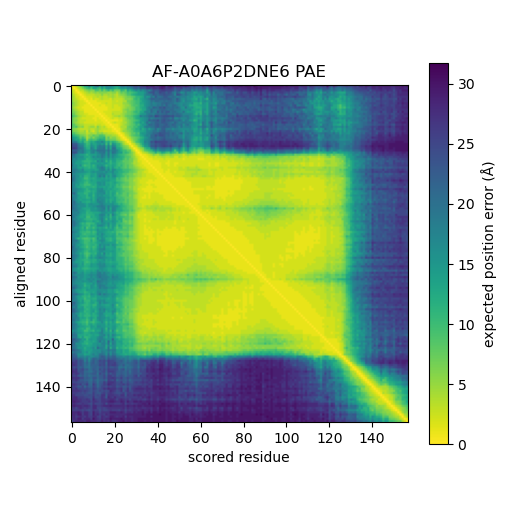.396 1.00 96.31 88 ALA A C 1
ATOM 690 O O . ALA A 1 88 ? -16.152 6.720 16.562 1.00 96.31 88 ALA A O 1
ATOM 691 N N . LYS A 1 89 ? -16.379 6.062 18.687 1.00 96.81 89 LYS A N 1
ATOM 692 C CA . LYS A 1 89 ? -16.723 7.400 19.184 1.00 96.81 89 LYS A CA 1
ATOM 693 C C . LYS A 1 89 ? -15.483 8.310 19.197 1.00 96.81 89 LYS A C 1
ATOM 695 O O . LYS A 1 89 ? -14.534 8.002 19.932 1.00 96.81 89 LYS A O 1
ATOM 700 N N . PRO A 1 90 ? -15.495 9.455 18.486 1.00 96.50 90 PRO A N 1
ATOM 701 C CA . PRO A 1 90 ? -14.395 10.414 18.522 1.00 96.50 90 PRO A CA 1
ATOM 702 C C . PRO A 1 90 ? -14.099 10.923 19.938 1.00 96.50 90 PRO A C 1
ATOM 704 O O . PRO A 1 90 ? -14.993 11.036 20.779 1.00 96.50 90 PRO A O 1
ATOM 707 N N . GLY A 1 91 ? -12.828 11.230 20.204 1.00 95.19 91 GLY A N 1
ATOM 708 C CA . GLY A 1 91 ? -12.369 11.752 21.499 1.00 95.19 91 GLY A CA 1
ATOM 709 C C . GLY A 1 91 ? -12.163 10.694 22.590 1.00 95.19 91 GLY A C 1
ATOM 710 O O . GLY A 1 91 ? -11.775 11.034 23.703 1.00 95.19 91 GLY A O 1
ATOM 711 N N . THR A 1 92 ? -12.385 9.412 22.289 1.00 97.06 92 THR A N 1
ATOM 712 C CA . THR A 1 92 ? -12.072 8.306 23.205 1.00 97.06 92 THR A CA 1
ATOM 713 C C . THR A 1 92 ? -10.624 7.828 23.047 1.00 97.06 92 THR A C 1
ATOM 715 O O . THR A 1 92 ? -10.007 7.983 21.990 1.00 97.06 92 THR A O 1
ATOM 718 N N . LEU A 1 93 ? -10.072 7.195 24.090 1.00 96.69 93 LEU A N 1
ATOM 719 C CA . LEU A 1 93 ? -8.743 6.571 24.025 1.00 96.69 93 LEU A CA 1
ATOM 720 C C . LEU A 1 93 ? -8.679 5.479 22.945 1.00 96.69 93 LEU A C 1
ATOM 722 O O . LEU A 1 93 ? -7.670 5.343 22.257 1.00 96.69 93 LEU A O 1
ATOM 726 N N . GLU A 1 94 ? -9.758 4.712 22.790 1.00 95.31 94 GLU A N 1
ATOM 727 C CA . GLU A 1 94 ? -9.887 3.690 21.751 1.00 95.31 94 GLU A CA 1
ATOM 728 C C . GLU A 1 94 ? -9.814 4.301 20.350 1.00 95.31 94 GLU A C 1
ATOM 730 O O . GLU A 1 94 ? -9.009 3.850 19.536 1.00 95.31 94 GLU A O 1
ATOM 735 N N . TYR A 1 95 ? -10.555 5.384 20.100 1.00 97.00 95 TYR A N 1
ATOM 736 C CA . TYR A 1 95 ? -10.480 6.121 18.839 1.00 97.00 95 TYR A CA 1
ATOM 737 C C . TYR A 1 95 ? -9.051 6.595 18.546 1.00 97.00 95 TYR A C 1
ATOM 739 O O . TYR A 1 95 ? -8.544 6.394 17.445 1.00 97.00 95 TYR A O 1
ATOM 747 N N . GLY A 1 96 ? -8.351 7.147 19.545 1.00 97.44 96 GLY A N 1
ATOM 748 C CA . GLY A 1 96 ? -6.946 7.542 19.398 1.00 97.44 96 GLY A CA 1
ATOM 749 C C . GLY A 1 96 ? -6.023 6.371 19.029 1.00 97.44 96 GLY A C 1
ATOM 750 O O . GLY A 1 96 ? -5.151 6.506 18.170 1.00 97.44 96 GLY A O 1
ATOM 751 N N . ARG A 1 97 ? -6.235 5.191 19.625 1.00 97.31 97 ARG A N 1
ATOM 752 C CA . ARG A 1 97 ? -5.478 3.971 19.290 1.00 97.31 97 ARG A CA 1
ATOM 753 C C . ARG A 1 97 ? -5.764 3.491 17.868 1.00 97.31 97 ARG A C 1
ATOM 755 O O . ARG A 1 97 ? -4.823 3.146 17.155 1.00 97.31 97 ARG A O 1
ATOM 762 N N . LEU A 1 98 ? -7.028 3.502 17.446 1.00 97.31 98 LEU A N 1
ATOM 763 C CA . LEU A 1 98 ? -7.435 3.125 16.090 1.00 97.31 98 LEU A CA 1
ATOM 764 C C . LEU A 1 98 ? -6.869 4.092 15.043 1.00 97.31 98 LEU A C 1
ATOM 766 O O . LEU A 1 98 ? -6.319 3.637 14.043 1.00 97.31 98 LEU A O 1
ATOM 770 N N . MET A 1 99 ? -6.894 5.402 15.307 1.00 97.38 99 MET A N 1
ATOM 771 C CA . MET A 1 99 ? -6.256 6.416 14.456 1.00 97.38 99 MET A CA 1
ATOM 772 C C . MET A 1 99 ? -4.757 6.150 14.272 1.00 97.38 99 MET A C 1
ATOM 774 O O . MET A 1 99 ? -4.249 6.172 13.150 1.00 97.38 99 MET A O 1
ATOM 778 N N . ASN A 1 100 ? -4.042 5.843 15.357 1.00 97.69 100 ASN A N 1
ATOM 779 C CA . ASN A 1 100 ? -2.612 5.529 15.296 1.00 97.69 100 ASN A CA 1
ATOM 780 C C . ASN A 1 100 ? -2.332 4.231 14.521 1.00 97.69 100 ASN A C 1
ATOM 782 O O . ASN A 1 100 ? -1.374 4.163 13.743 1.00 97.69 100 ASN A O 1
ATOM 786 N N . ALA A 1 101 ? -3.172 3.208 14.700 1.00 96.75 101 ALA A N 1
ATOM 787 C CA . ALA A 1 101 ? -3.075 1.958 13.955 1.00 96.75 101 ALA A CA 1
ATOM 788 C C . ALA A 1 101 ? -3.329 2.174 12.452 1.00 96.75 101 ALA A C 1
ATOM 790 O O . ALA A 1 101 ? -2.554 1.685 11.628 1.00 96.75 101 ALA A O 1
ATOM 791 N N . ALA A 1 102 ? -4.355 2.955 12.096 1.00 96.88 102 ALA A N 1
ATOM 792 C CA . ALA A 1 102 ? -4.668 3.317 10.715 1.00 96.88 102 ALA A CA 1
ATOM 793 C C . ALA A 1 102 ? -3.508 4.083 10.067 1.00 96.88 102 ALA A C 1
ATOM 795 O O . ALA A 1 102 ? -3.053 3.714 8.985 1.00 96.88 102 ALA A O 1
ATOM 796 N N . SER A 1 103 ? -2.974 5.088 10.767 1.00 97.50 103 SER A N 1
ATOM 797 C CA . SER A 1 103 ? -1.833 5.889 10.309 1.00 97.50 103 SER A CA 1
ATOM 798 C C . SER A 1 103 ? -0.590 5.027 10.058 1.00 97.50 103 SER A C 1
ATOM 800 O O . SER A 1 103 ? 0.041 5.120 9.006 1.00 97.50 103 SER A O 1
ATOM 802 N N . THR A 1 104 ? -0.279 4.101 10.971 1.00 97.81 104 THR A N 1
ATOM 803 C CA . THR A 1 104 ? 0.869 3.188 10.833 1.00 97.81 104 THR A CA 1
ATOM 804 C C . THR A 1 104 ? 0.694 2.219 9.661 1.00 97.81 104 THR A C 1
ATOM 806 O O . THR A 1 104 ? 1.640 1.969 8.904 1.00 97.81 104 THR A O 1
ATOM 809 N N . ALA A 1 105 ? -0.515 1.677 9.489 1.00 96.81 105 ALA A N 1
ATOM 810 C CA . ALA A 1 105 ? -0.835 0.790 8.379 1.00 96.81 105 ALA A CA 1
ATOM 811 C C . ALA A 1 105 ? -0.734 1.520 7.031 1.00 96.81 105 ALA A C 1
ATOM 813 O O . ALA A 1 105 ? -0.104 1.002 6.107 1.00 96.81 105 ALA A O 1
ATOM 814 N N . ALA A 1 106 ? -1.268 2.741 6.949 1.00 97.19 106 ALA A N 1
ATOM 815 C CA . ALA A 1 106 ? -1.187 3.599 5.771 1.00 97.19 106 ALA A CA 1
ATOM 816 C C . ALA A 1 106 ? 0.262 3.976 5.429 1.00 97.19 106 ALA A C 1
ATOM 818 O O . ALA A 1 106 ? 0.681 3.811 4.287 1.00 97.19 106 ALA A O 1
ATOM 819 N N . ALA A 1 107 ? 1.061 4.390 6.417 1.00 97.44 107 ALA A N 1
ATOM 820 C CA . ALA A 1 107 ? 2.471 4.718 6.213 1.00 97.44 107 ALA A CA 1
ATOM 821 C C . ALA A 1 107 ? 3.288 3.505 5.734 1.00 97.44 107 ALA A C 1
ATOM 823 O O . ALA A 1 107 ? 4.168 3.626 4.879 1.00 97.44 107 ALA A O 1
ATOM 824 N N . THR A 1 108 ? 2.993 2.315 6.264 1.00 97.88 108 THR A N 1
ATOM 825 C CA . THR A 1 108 ? 3.667 1.083 5.837 1.00 97.88 108 THR A CA 1
ATOM 826 C C . THR A 1 108 ? 3.277 0.690 4.419 1.00 97.88 108 THR A C 1
ATOM 828 O O . THR A 1 108 ? 4.156 0.340 3.630 1.00 97.88 108 THR A O 1
ATOM 831 N N . PHE A 1 109 ? 1.990 0.791 4.082 1.00 97.50 109 PHE A N 1
ATOM 832 C CA . PHE A 1 109 ? 1.500 0.578 2.725 1.00 97.50 109 PHE A CA 1
ATOM 833 C C . PHE A 1 109 ? 2.163 1.540 1.737 1.00 97.50 109 PHE A C 1
ATOM 835 O O . PHE A 1 109 ? 2.742 1.081 0.760 1.00 97.50 109 PHE A O 1
ATOM 842 N N . ASP A 1 110 ? 2.166 2.845 2.022 1.00 95.69 110 ASP A N 1
ATOM 843 C CA . ASP A 1 110 ? 2.780 3.870 1.170 1.00 95.69 110 ASP A CA 1
ATOM 844 C C . ASP A 1 110 ? 4.275 3.598 0.935 1.00 95.69 110 ASP A C 1
ATOM 846 O O . ASP A 1 110 ? 4.759 3.587 -0.196 1.00 95.69 110 ASP A O 1
ATOM 850 N N . ARG A 1 111 ? 5.017 3.253 1.993 1.00 95.44 111 ARG A N 1
ATOM 851 C CA . ARG A 1 111 ? 6.437 2.888 1.884 1.00 95.44 111 ARG A CA 1
ATOM 852 C C . ARG A 1 111 ? 6.675 1.685 0.967 1.00 95.44 111 ARG A C 1
ATOM 854 O O . ARG A 1 111 ? 7.687 1.653 0.267 1.00 95.44 111 ARG A O 1
ATOM 861 N N . LEU A 1 112 ? 5.798 0.682 0.998 1.00 95.81 112 LEU A N 1
ATOM 862 C CA . LEU A 1 112 ? 5.886 -0.472 0.103 1.00 95.81 112 LEU A CA 1
ATOM 863 C C . LEU A 1 112 ? 5.449 -0.106 -1.321 1.00 95.81 112 LEU A C 1
ATOM 865 O O . LEU A 1 112 ? 6.136 -0.476 -2.269 1.00 95.81 112 LEU A O 1
ATOM 869 N N . ALA A 1 113 ? 4.374 0.668 -1.469 1.00 94.44 113 ALA A N 1
ATOM 870 C CA . ALA A 1 113 ? 3.827 1.132 -2.742 1.00 94.44 113 ALA A CA 1
ATOM 871 C C . ALA A 1 113 ? 4.862 1.902 -3.573 1.00 94.44 113 ALA A C 1
ATOM 873 O O . ALA A 1 113 ? 4.993 1.673 -4.778 1.00 94.44 113 ALA A O 1
ATOM 874 N N . LYS A 1 114 ? 5.665 2.742 -2.912 1.00 93.12 114 LYS A N 1
ATOM 875 C CA . LYS A 1 114 ? 6.763 3.503 -3.527 1.00 93.12 114 LYS A CA 1
ATOM 876 C C . LYS A 1 114 ? 7.782 2.627 -4.248 1.00 93.12 114 LYS A C 1
ATOM 878 O O . LYS A 1 114 ? 8.280 3.002 -5.303 1.00 93.12 114 LYS A O 1
ATOM 883 N N . ARG A 1 115 ? 8.063 1.428 -3.724 1.00 90.81 115 ARG A N 1
ATOM 884 C CA . ARG A 1 115 ? 9.017 0.487 -4.341 1.00 90.81 115 ARG A CA 1
ATOM 885 C C . ARG A 1 115 ? 8.540 -0.032 -5.697 1.00 90.81 115 ARG A C 1
ATOM 887 O O . ARG A 1 115 ? 9.366 -0.443 -6.501 1.00 90.81 115 ARG A O 1
ATOM 894 N N . PHE A 1 116 ? 7.231 -0.001 -5.935 1.00 91.25 116 PHE A N 1
ATOM 895 C CA . PHE A 1 116 ? 6.598 -0.496 -7.154 1.00 91.25 116 PHE A CA 1
ATOM 896 C C . PHE A 1 116 ? 6.183 0.610 -8.126 1.00 91.25 116 PHE A C 1
ATOM 898 O O . PHE A 1 116 ? 5.639 0.308 -9.183 1.00 91.25 116 PHE A O 1
ATOM 905 N N . GLY A 1 117 ? 6.406 1.887 -7.798 1.00 91.00 117 GLY A N 1
ATOM 906 C CA . GLY A 1 117 ? 6.019 2.971 -8.701 1.00 91.00 117 GLY A CA 1
ATOM 907 C C . GLY A 1 117 ? 4.502 3.155 -8.807 1.00 91.00 117 GLY A C 1
ATOM 908 O O . GLY A 1 117 ? 3.984 3.442 -9.887 1.00 91.00 117 GLY A O 1
ATOM 909 N N . LEU A 1 118 ? 3.752 2.955 -7.718 1.00 89.12 118 LEU A N 1
ATOM 910 C CA . LEU A 1 118 ? 2.291 3.076 -7.782 1.00 89.12 118 LEU A CA 1
ATOM 911 C C . LEU A 1 118 ? 1.816 4.514 -8.048 1.00 89.12 118 LEU A C 1
ATOM 913 O O . LEU A 1 118 ? 0.755 4.698 -8.646 1.00 89.12 118 LEU A O 1
ATOM 917 N N . THR A 1 119 ? 2.610 5.531 -7.698 1.00 86.81 119 THR A N 1
ATOM 918 C CA . THR A 1 119 ? 2.321 6.931 -8.049 1.00 86.81 119 THR A CA 1
ATOM 919 C C . THR A 1 119 ? 3.189 7.423 -9.216 1.00 86.81 119 THR A C 1
ATOM 921 O O . THR A 1 119 ? 4.297 6.919 -9.413 1.00 86.81 119 THR A O 1
ATOM 924 N N . PRO A 1 120 ? 2.745 8.442 -9.982 1.00 78.94 120 PRO A N 1
ATOM 925 C CA . PRO A 1 120 ? 3.574 9.051 -11.027 1.00 78.94 120 PRO A CA 1
ATOM 926 C C . PRO A 1 120 ? 4.926 9.567 -10.509 1.00 78.94 120 PRO A C 1
ATOM 928 O O . PRO A 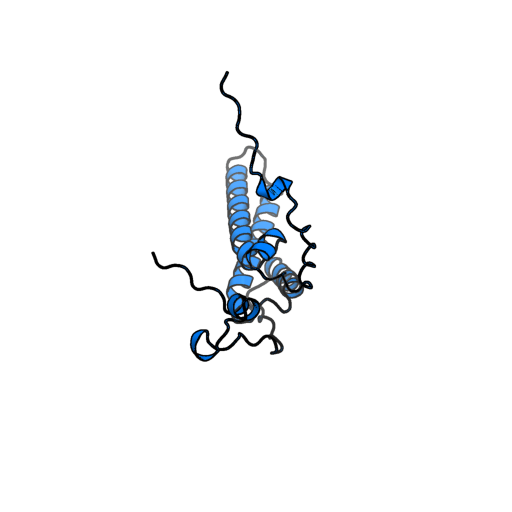1 120 ? 5.943 9.433 -11.186 1.00 78.94 120 PRO A O 1
ATOM 931 N N . ALA A 1 121 ? 4.955 10.120 -9.292 1.00 81.44 121 ALA A N 1
ATOM 932 C CA . ALA A 1 121 ? 6.187 10.597 -8.670 1.00 81.44 121 ALA A CA 1
ATOM 933 C C . ALA A 1 121 ? 7.171 9.446 -8.404 1.00 81.44 121 ALA A C 1
ATOM 935 O O . ALA A 1 121 ? 8.363 9.578 -8.683 1.00 81.44 121 ALA A O 1
ATOM 936 N N . ASP A 1 122 ? 6.671 8.302 -7.938 1.00 85.06 122 ASP A N 1
ATOM 937 C CA . ASP A 1 122 ? 7.497 7.121 -7.685 1.00 85.06 122 ASP A CA 1
ATOM 938 C C . ASP A 1 122 ? 8.019 6.513 -8.994 1.00 85.06 122 ASP A C 1
ATOM 940 O O . ASP A 1 122 ? 9.191 6.152 -9.084 1.00 85.06 122 ASP A O 1
ATOM 944 N N . ARG A 1 123 ? 7.199 6.476 -10.057 1.00 80.31 123 ARG A N 1
ATOM 945 C CA . ARG A 1 123 ? 7.656 6.023 -11.387 1.00 80.31 123 ARG A CA 1
ATOM 946 C C . ARG A 1 123 ? 8.753 6.906 -11.961 1.00 80.31 123 ARG A C 1
ATOM 948 O O . ARG A 1 123 ? 9.720 6.386 -12.520 1.00 80.31 123 ARG A O 1
ATOM 955 N N . ALA A 1 124 ? 8.645 8.221 -11.775 1.00 76.69 124 ALA A N 1
ATOM 956 C CA . ALA A 1 124 ? 9.683 9.159 -12.186 1.00 76.69 124 ALA A CA 1
ATOM 957 C C . ALA A 1 124 ? 11.019 8.896 -11.462 1.00 76.69 124 ALA A C 1
ATOM 959 O O . ALA A 1 124 ? 12.079 9.028 -12.074 1.00 76.69 124 ALA A O 1
ATOM 960 N N . GLN A 1 125 ? 10.981 8.480 -10.188 1.00 73.50 125 GLN A N 1
ATOM 961 C CA . GLN A 1 125 ? 12.178 8.101 -9.425 1.00 73.50 125 GLN A CA 1
ATOM 962 C C . GLN A 1 125 ? 12.766 6.753 -9.853 1.00 73.50 125 GLN A C 1
ATOM 964 O O . GLN A 1 125 ? 13.982 6.579 -9.816 1.00 73.50 125 GLN A O 1
ATOM 969 N N . LEU A 1 126 ? 11.924 5.811 -10.285 1.00 69.62 126 LEU A N 1
ATOM 970 C CA . LEU A 1 126 ? 12.360 4.494 -10.753 1.00 69.62 126 LEU A CA 1
ATOM 971 C C . LEU A 1 126 ? 12.953 4.519 -12.174 1.00 69.62 126 LEU A C 1
ATOM 973 O O . LEU A 1 126 ? 13.413 3.486 -12.648 1.00 69.62 126 LEU A O 1
ATOM 977 N N . HIS A 1 127 ? 12.971 5.676 -12.850 1.00 62.72 127 HIS A N 1
ATOM 978 C CA . HIS A 1 127 ? 13.417 5.829 -14.243 1.00 62.72 127 HIS A CA 1
ATOM 979 C C . HIS A 1 127 ? 12.671 4.925 -15.250 1.00 62.72 127 HIS A C 1
ATOM 981 O O . HIS A 1 127 ? 13.159 4.705 -16.354 1.00 62.72 127 HIS A O 1
ATOM 987 N N . VAL A 1 128 ? 11.470 4.441 -14.905 1.00 55.69 128 VAL A N 1
ATOM 988 C CA . VAL A 1 128 ? 10.696 3.480 -15.722 1.00 55.69 128 VAL A CA 1
ATOM 989 C C . VAL A 1 128 ? 9.989 4.152 -16.915 1.00 55.69 128 VAL A C 1
ATOM 991 O O . VAL A 1 128 ? 9.663 3.487 -17.889 1.00 55.69 128 VAL A O 1
ATOM 994 N N . GLU A 1 129 ? 9.798 5.477 -16.906 1.00 47.50 129 GLU A N 1
ATOM 995 C CA . GLU A 1 129 ? 9.006 6.204 -17.922 1.00 47.50 129 GLU A CA 1
ATOM 996 C C . GLU A 1 129 ? 9.824 7.129 -18.850 1.00 47.50 129 GLU A C 1
ATOM 998 O O . GLU A 1 129 ? 9.388 8.225 -19.202 1.00 47.50 129 GLU A O 1
ATOM 1003 N N . ALA A 1 130 ? 11.011 6.717 -19.299 1.00 43.91 130 ALA A N 1
ATOM 1004 C CA . ALA A 1 130 ? 11.754 7.472 -20.318 1.00 43.91 130 ALA A CA 1
ATOM 1005 C C . ALA A 1 130 ? 11.959 6.692 -21.625 1.00 43.91 130 ALA A C 1
ATOM 1007 O O . ALA A 1 130 ? 13.036 6.728 -22.210 1.00 43.91 130 ALA A O 1
ATOM 1008 N N . THR A 1 131 ? 10.903 6.050 -22.126 1.00 46.28 131 THR A N 1
ATOM 1009 C CA . THR A 1 131 ? 10.823 5.537 -23.510 1.00 46.28 131 THR A CA 1
ATOM 1010 C C . THR A 1 131 ? 10.048 6.493 -24.425 1.00 46.28 131 THR A C 1
ATOM 1012 O O . THR A 1 131 ? 9.422 6.084 -25.396 1.00 46.28 131 THR A O 1
ATOM 1015 N N . GLY A 1 132 ? 10.051 7.793 -24.117 1.00 53.25 132 GLY A N 1
ATOM 1016 C CA . GLY A 1 132 ? 9.608 8.821 -25.058 1.00 53.25 132 GLY A CA 1
ATOM 1017 C C . GLY A 1 132 ? 10.718 9.134 -26.068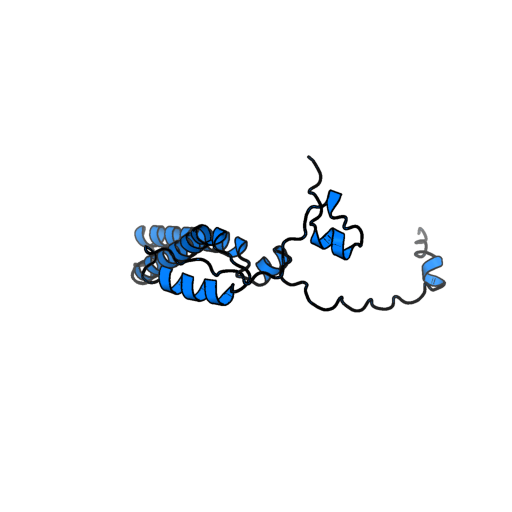 1.00 53.25 132 GLY A C 1
ATOM 1018 O O . GLY A 1 132 ? 11.897 9.046 -25.708 1.00 53.25 132 GLY A O 1
ATOM 1019 N N . PRO A 1 133 ? 10.392 9.529 -27.315 1.00 49.75 133 PRO A N 1
ATOM 1020 C CA . PRO A 1 133 ? 11.402 10.004 -28.253 1.00 49.75 133 PRO A CA 1
ATOM 1021 C C . PRO A 1 133 ? 12.195 11.135 -27.593 1.00 49.75 133 PRO A C 1
ATOM 1023 O O . PRO A 1 133 ? 11.616 12.019 -26.953 1.00 49.75 133 PRO A O 1
ATOM 1026 N N . ALA A 1 134 ? 13.525 11.075 -27.705 1.00 59.38 134 ALA A N 1
ATOM 1027 C CA . ALA A 1 134 ? 14.415 12.078 -27.138 1.00 59.38 134 ALA A CA 1
ATOM 1028 C C . ALA A 1 134 ? 13.886 13.477 -27.480 1.00 59.38 134 ALA A C 1
ATOM 1030 O O . ALA A 1 134 ? 13.669 13.783 -28.655 1.00 59.38 134 ALA A O 1
ATOM 1031 N N . LYS A 1 135 ? 13.647 14.312 -26.456 1.00 56.38 135 LYS A N 1
ATOM 1032 C CA . LYS A 1 135 ? 13.192 15.694 -26.660 1.00 56.38 135 LYS A CA 1
ATOM 1033 C C . LYS A 1 135 ? 14.105 16.341 -27.696 1.00 56.38 135 LYS A C 1
ATOM 1035 O O . LYS A 1 135 ? 15.327 16.324 -27.525 1.00 56.38 135 LYS A O 1
ATOM 1040 N N . ALA A 1 136 ? 13.509 16.873 -28.764 1.00 65.88 136 ALA A N 1
ATOM 1041 C CA . ALA A 1 136 ? 14.249 17.547 -29.817 1.00 65.88 136 ALA A CA 1
ATOM 1042 C C . ALA A 1 136 ? 15.189 18.570 -29.173 1.00 65.88 136 ALA A C 1
ATOM 1044 O O . ALA A 1 136 ? 14.762 19.387 -28.350 1.00 65.88 136 ALA A O 1
ATOM 1045 N N . LYS A 1 137 ? 16.483 18.485 -29.493 1.00 62.91 137 LYS A N 1
ATOM 1046 C CA . LYS A 1 137 ? 17.456 19.470 -29.027 1.00 62.91 137 LYS A CA 1
ATOM 1047 C C . LYS A 1 137 ? 16.997 20.821 -29.563 1.00 62.91 137 LYS A C 1
ATOM 1049 O O . LYS A 1 137 ? 17.044 21.047 -30.769 1.00 62.91 137 LYS A O 1
ATOM 1054 N N . VAL A 1 138 ? 16.524 21.693 -28.673 1.00 69.94 138 VAL A N 1
ATOM 1055 C CA . VAL A 1 138 ? 16.225 23.083 -29.019 1.00 69.94 138 VAL A CA 1
ATOM 1056 C C . VAL A 1 138 ? 17.509 23.661 -29.596 1.00 69.94 138 VAL A C 1
ATOM 1058 O O . VAL A 1 138 ? 18.544 23.641 -28.928 1.00 69.94 138 VAL A O 1
ATOM 1061 N N . ALA A 1 139 ? 17.457 24.112 -30.849 1.00 71.19 139 ALA A N 1
ATOM 1062 C CA . ALA A 1 139 ? 18.591 24.748 -31.494 1.00 71.19 139 ALA A CA 1
ATOM 1063 C C . ALA A 1 139 ? 18.968 25.986 -30.673 1.00 71.19 139 ALA A C 1
ATOM 1065 O O . ALA A 1 139 ? 18.279 27.005 -30.685 1.00 71.19 139 ALA A O 1
ATOM 1066 N N . THR A 1 140 ? 20.042 25.885 -29.895 1.00 71.44 140 THR A N 1
ATOM 1067 C CA . THR A 1 140 ? 20.601 27.034 -29.192 1.00 71.44 140 THR A CA 1
ATOM 1068 C C . THR A 1 140 ? 21.097 28.021 -30.238 1.00 71.44 140 THR A C 1
ATOM 1070 O O . THR A 1 140 ? 21.861 27.627 -31.123 1.00 71.44 140 THR A O 1
ATOM 1073 N N . ARG A 1 141 ? 20.668 29.289 -30.147 1.00 78.62 141 ARG A N 1
ATOM 1074 C CA . ARG A 1 141 ? 21.125 30.340 -31.067 1.00 78.62 141 ARG A CA 1
ATOM 1075 C C . ARG A 1 141 ? 22.664 30.363 -31.111 1.00 78.62 141 ARG A C 1
ATOM 1077 O O . ARG A 1 141 ? 23.295 30.146 -30.069 1.00 78.62 141 ARG A O 1
ATOM 1084 N N . PRO A 1 142 ? 23.286 30.661 -32.262 1.00 77.06 142 PRO A N 1
ATOM 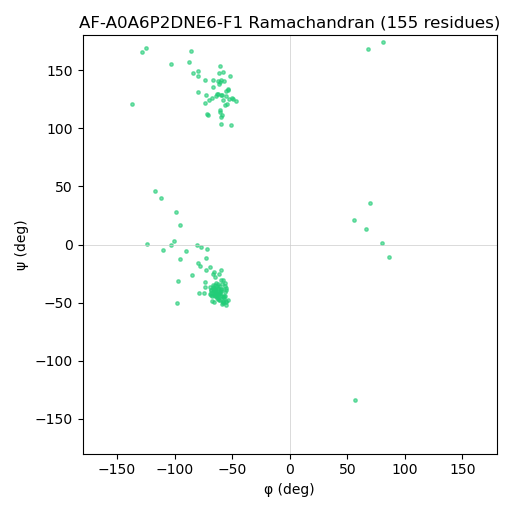1085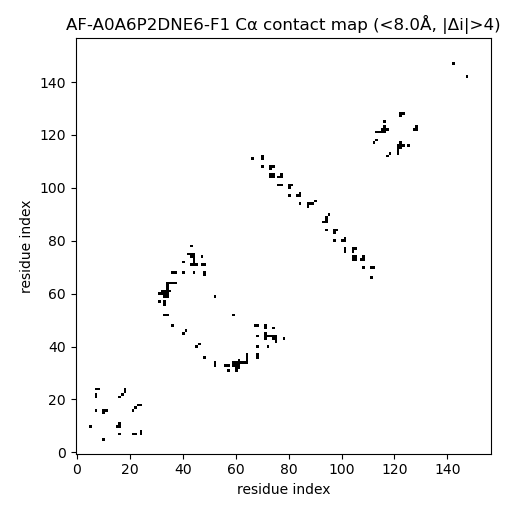 C CA . PRO A 1 142 ? 24.729 30.857 -32.320 1.00 77.06 142 PRO A CA 1
ATOM 1086 C C . PRO A 1 142 ? 25.151 31.974 -31.357 1.00 77.06 142 PRO A C 1
ATOM 1088 O O . PRO A 1 142 ? 24.451 32.979 -31.213 1.00 77.06 142 PRO A O 1
ATOM 1091 N N . LYS A 1 143 ? 26.295 31.795 -30.679 1.00 69.69 143 LYS A N 1
ATOM 1092 C CA . LYS A 1 143 ? 26.845 32.805 -29.760 1.00 69.69 143 LYS A CA 1
ATOM 1093 C C . LYS A 1 143 ? 26.988 34.139 -30.491 1.00 69.69 143 LYS A C 1
ATOM 1095 O O . LYS A 1 143 ? 27.712 34.234 -31.480 1.00 69.69 143 LYS A O 1
ATOM 1100 N N . THR A 1 144 ? 26.320 35.161 -29.976 1.00 78.38 144 THR A N 1
ATOM 1101 C CA . THR A 1 144 ? 26.388 36.524 -30.511 1.00 78.38 144 THR A CA 1
ATOM 1102 C C . THR A 1 144 ? 27.579 37.277 -29.913 1.00 78.38 144 THR A C 1
ATOM 1104 O O . THR A 1 144 ? 28.178 36.837 -28.929 1.00 78.38 144 THR A O 1
ATOM 1107 N N . ALA A 1 145 ? 27.946 38.426 -30.489 1.00 71.12 145 ALA A N 1
ATOM 1108 C CA . ALA A 1 145 ? 29.034 39.266 -29.975 1.00 71.12 145 ALA A CA 1
ATOM 1109 C C . ALA A 1 145 ? 28.812 39.707 -28.511 1.00 71.12 145 ALA A C 1
ATOM 1111 O O . ALA A 1 145 ? 29.771 39.812 -27.750 1.00 71.12 145 ALA A O 1
ATOM 1112 N N . LEU A 1 146 ? 27.550 39.865 -28.098 1.00 65.19 146 LEU A N 1
ATOM 1113 C CA . LEU A 1 146 ? 27.161 40.172 -26.718 1.00 65.19 146 LEU A CA 1
ATOM 1114 C C . LEU A 1 146 ? 27.552 39.059 -25.737 1.00 65.19 146 LEU A C 1
ATOM 1116 O O . LEU A 1 146 ? 27.991 39.342 -24.628 1.00 65.19 146 LEU A O 1
ATOM 1120 N N . ASP A 1 147 ? 27.474 37.796 -26.163 1.00 73.38 147 ASP A N 1
ATOM 1121 C CA . ASP A 1 147 ? 27.835 36.645 -25.329 1.00 73.38 147 ASP A CA 1
ATOM 1122 C C . ASP A 1 147 ? 29.365 36.533 -25.143 1.00 73.38 147 ASP A C 1
ATOM 1124 O O . ASP A 1 147 ? 29.837 35.932 -24.178 1.00 73.38 147 ASP A O 1
ATOM 1128 N N . LYS A 1 148 ? 30.152 37.125 -26.057 1.00 70.88 148 LYS A N 1
ATOM 1129 C CA . LYS A 1 148 ? 31.624 37.201 -25.972 1.00 70.88 148 LYS A CA 1
ATOM 1130 C C . LYS A 1 148 ? 32.113 38.378 -25.127 1.00 70.88 148 LYS A C 1
ATOM 1132 O O . LYS A 1 148 ? 33.208 38.303 -24.581 1.00 70.88 148 LYS A O 1
ATOM 1137 N N . ALA A 1 149 ? 31.321 39.445 -25.029 1.00 71.44 149 ALA A N 1
ATOM 1138 C CA . ALA A 1 149 ? 31.693 40.668 -24.319 1.00 71.44 149 ALA A CA 1
ATOM 1139 C C . ALA A 1 149 ? 31.687 40.513 -22.785 1.00 71.44 149 ALA A C 1
ATOM 1141 O O . ALA A 1 149 ? 32.224 41.368 -22.081 1.00 71.44 149 ALA A O 1
ATOM 1142 N N . GLY A 1 150 ? 31.131 39.409 -22.268 1.00 67.50 150 GLY A N 1
ATOM 1143 C CA . GLY A 1 150 ? 30.988 39.174 -20.834 1.00 67.50 150 GLY A CA 1
ATOM 1144 C C . GLY A 1 150 ? 29.988 40.139 -20.178 1.00 67.50 150 GLY A C 1
ATOM 1145 O O . GLY A 1 150 ? 29.529 41.099 -20.798 1.00 67.50 150 GLY A O 1
ATOM 1146 N N . PRO A 1 151 ? 29.590 39.885 -18.921 1.00 70.19 151 PRO A N 1
ATOM 1147 C CA . PRO A 1 151 ? 28.680 40.776 -18.213 1.00 70.19 151 PRO A CA 1
ATOM 1148 C C . PRO A 1 151 ? 29.317 42.168 -18.039 1.00 70.19 151 PRO A C 1
ATOM 1150 O O . PRO A 1 151 ? 30.517 42.257 -17.754 1.00 70.19 151 PRO A O 1
ATOM 1153 N N . PRO A 1 152 ? 28.544 43.262 -18.179 1.00 72.81 152 PRO A N 1
ATOM 1154 C CA . PRO A 1 152 ? 29.077 44.612 -18.056 1.00 72.81 152 PRO A CA 1
ATOM 1155 C C . PRO A 1 152 ? 29.691 44.811 -16.667 1.00 72.81 152 PRO A C 1
ATOM 1157 O O . PRO A 1 152 ? 29.063 44.524 -15.642 1.00 72.81 152 PRO A O 1
ATOM 1160 N N . LYS A 1 153 ? 30.939 45.296 -16.626 1.00 71.44 153 LYS A N 1
ATOM 1161 C CA . LYS A 1 153 ? 31.622 45.618 -15.368 1.00 71.44 153 LYS A CA 1
ATOM 1162 C C . LYS A 1 153 ? 30.815 46.695 -14.645 1.00 71.44 153 LYS A C 1
ATOM 1164 O O . LYS A 1 153 ? 30.692 47.812 -15.140 1.00 71.44 153 LYS A O 1
ATOM 1169 N N . LYS A 1 154 ? 30.270 46.358 -13.471 1.00 63.72 154 LYS A N 1
ATOM 1170 C CA . LYS A 1 154 ? 29.628 47.332 -12.581 1.00 63.72 154 LYS A CA 1
ATOM 1171 C C . LYS A 1 154 ? 30.661 48.400 -12.219 1.00 63.72 154 LYS A C 1
ATOM 1173 O O . LYS A 1 154 ? 31.635 48.097 -11.530 1.00 63.72 154 LYS A O 1
ATOM 1178 N N . GLY A 1 155 ? 30.464 49.622 -12.711 1.00 62.25 155 GLY A N 1
ATOM 1179 C CA . GLY A 1 155 ? 31.262 50.775 -12.306 1.00 62.25 155 GLY A CA 1
ATOM 1180 C C . GLY A 1 155 ? 31.132 50.978 -10.798 1.00 62.25 155 GLY A C 1
ATOM 1181 O O . GLY A 1 155 ? 30.019 50.982 -10.269 1.00 62.25 155 GLY A O 1
ATOM 1182 N N . LYS A 1 156 ? 32.266 51.084 -10.101 1.00 54.66 156 LYS A N 1
ATOM 1183 C CA . LYS A 1 156 ? 32.292 51.514 -8.701 1.00 54.66 156 LYS A CA 1
ATOM 1184 C C . LYS A 1 156 ? 31.878 52.990 -8.661 1.00 54.66 156 LYS A C 1
ATOM 1186 O O . LYS A 1 156 ? 32.442 53.782 -9.412 1.00 54.66 156 LYS A O 1
ATOM 1191 N N . LYS A 1 157 ? 30.866 53.300 -7.847 1.00 52.50 157 LYS A N 1
ATOM 1192 C CA . LYS A 1 157 ? 30.592 54.663 -7.378 1.00 52.50 157 LYS A CA 1
ATOM 1193 C C . LYS A 1 157 ? 31.718 55.125 -6.464 1.00 52.50 157 LYS A C 1
ATOM 1195 O O . LYS A 1 157 ? 32.276 54.243 -5.770 1.00 52.50 157 LYS A O 1
#

Mean predicted aligned error: 13.22 Å

Solvent-accessible surface area (backbone atoms only — not comparable to full-atom values): 9724 Å² total; per-residue (Å²): 135,81,80,80,79,80,56,62,67,57,28,52,75,70,71,66,57,43,57,92,81,64,46,79,76,80,79,89,77,68,87,68,57,67,44,70,80,63,88,83,55,54,70,63,17,35,57,42,42,57,53,51,50,63,74,38,60,86,73,55,39,49,92,46,28,68,64,51,49,52,36,17,49,30,49,34,50,31,53,56,40,46,64,52,44,78,71,42,60,82,92,38,73,65,37,55,51,40,52,53,50,33,52,51,31,47,54,52,27,50,61,49,39,47,79,72,33,76,44,74,71,34,28,63,72,68,63,74,80,73,86,62,79,77,76,76,80,74,81,72,77,77,86,50,74,70,72,72,66,52,81,80,80,80,77,82,128

InterPro domains:
  IPR006448 Putative phage terminase, small subunit, P27 family [PF05119] (45-130)